Protein AF-A0A512DZ78-F1 (afdb_monomer_lite)

Radius of gyration: 14.09 Å; chains: 1; bounding box: 31×22×34 Å

Foldseek 3Di:
DVVVVQVVVQVVLVVVVVVVCVPDPQPKDWDFWDWDWDDDPSGIDIHTHTDIFGQDPVRHTD

pLDDT: mean 80.64, std 14.22, range [50.22, 96.0]

Sequence (62 aa):
MRQHIRSSIEAMLESGLEAVLNLDAMTGHRHGHHDRHFIGTFSPSTVSVPRARPAGADGTTL

Secondary structure (DSSP, 8-state):
-HHHHHHHHHHHHHHHHHHHHHHS----EEEEEEEEEE-STT--EEEEEEEEEPBPTTS-B-

Organism: NCBI:txid393310

Structure (mmCIF, N/CA/C/O backbone):
data_AF-A0A512DZ78-F1
#
_entry.id   AF-A0A512DZ78-F1
#
loop_
_atom_si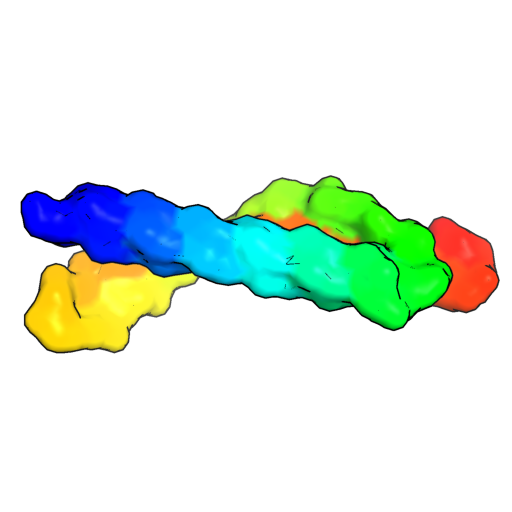te.group_PDB
_atom_site.id
_atom_site.type_symbol
_atom_site.label_atom_id
_atom_site.label_alt_id
_atom_site.label_comp_id
_atom_site.label_asym_id
_atom_site.label_entity_id
_atom_site.label_seq_id
_atom_site.pdbx_PDB_ins_code
_atom_site.Cartn_x
_atom_site.Cartn_y
_atom_site.Cartn_z
_atom_site.occupancy
_atom_site.B_iso_or_equiv
_atom_site.auth_seq_id
_atom_site.auth_comp_id
_atom_site.auth_asym_id
_atom_site.auth_atom_id
_atom_site.pdbx_PDB_model_num
ATOM 1 N N . MET A 1 1 ? -15.634 5.438 8.911 1.00 81.38 1 MET A N 1
ATOM 2 C CA . MET A 1 1 ? -14.234 5.810 9.224 1.00 81.38 1 MET A CA 1
ATOM 3 C C . MET A 1 1 ? -13.236 4.670 9.007 1.00 81.38 1 MET A C 1
ATOM 5 O O . MET A 1 1 ? -12.433 4.778 8.097 1.00 81.38 1 MET A O 1
ATOM 9 N N . ARG A 1 2 ? -13.294 3.547 9.744 1.00 83.88 2 ARG A N 1
ATOM 10 C CA . ARG A 1 2 ? -12.330 2.428 9.582 1.00 83.88 2 ARG A CA 1
ATOM 11 C C . ARG A 1 2 ? -12.225 1.869 8.157 1.00 83.88 2 ARG A C 1
ATOM 13 O O . ARG A 1 2 ? -11.125 1.662 7.665 1.00 83.88 2 ARG A O 1
ATOM 20 N N . GLN A 1 3 ? -13.361 1.661 7.489 1.00 87.00 3 GLN A N 1
ATOM 21 C CA . GLN A 1 3 ? -13.369 1.191 6.098 1.00 87.00 3 GLN A CA 1
ATOM 22 C C . GLN A 1 3 ? -12.732 2.201 5.135 1.00 87.00 3 GLN A C 1
ATOM 24 O O . GLN A 1 3 ? -12.076 1.796 4.185 1.00 87.00 3 GLN A O 1
ATOM 29 N N . HIS A 1 4 ? -12.893 3.497 5.415 1.00 90.94 4 HIS A N 1
ATOM 30 C CA . HIS A 1 4 ? -12.297 4.563 4.616 1.00 90.94 4 HIS A CA 1
ATOM 31 C C . HIS A 1 4 ? -10.775 4.568 4.767 1.00 90.94 4 HIS A C 1
ATOM 33 O O . HIS A 1 4 ? -10.076 4.550 3.770 1.00 90.94 4 HIS A O 1
ATOM 39 N N . ILE A 1 5 ? -10.261 4.470 5.998 1.00 90.31 5 ILE A N 1
ATOM 40 C CA . ILE A 1 5 ? -8.814 4.368 6.251 1.00 90.31 5 ILE A CA 1
ATOM 41 C C . ILE A 1 5 ? -8.216 3.145 5.549 1.00 90.31 5 ILE A C 1
ATOM 43 O O . ILE A 1 5 ? -7.199 3.276 4.878 1.00 90.31 5 ILE A O 1
ATOM 47 N N . ARG A 1 6 ? -8.865 1.975 5.656 1.00 91.38 6 ARG A N 1
ATOM 48 C CA . ARG A 1 6 ? -8.431 0.760 4.949 1.00 91.38 6 ARG A CA 1
ATOM 49 C C . ARG A 1 6 ? -8.364 0.993 3.440 1.00 91.38 6 ARG A C 1
ATOM 51 O O . ARG A 1 6 ? -7.320 0.766 2.848 1.00 91.38 6 ARG A O 1
ATOM 58 N N . SER A 1 7 ? -9.452 1.491 2.854 1.00 92.94 7 SER A N 1
ATOM 59 C CA . SER A 1 7 ? -9.533 1.777 1.419 1.00 92.94 7 SER A CA 1
ATOM 60 C C . SER A 1 7 ? -8.455 2.764 0.967 1.00 92.94 7 SER A C 1
ATOM 62 O O . SER A 1 7 ? -7.837 2.546 -0.071 1.00 92.94 7 SER A O 1
ATOM 64 N N . SER A 1 8 ? -8.194 3.815 1.747 1.00 93.88 8 SER A N 1
ATOM 65 C CA . SER A 1 8 ? -7.145 4.786 1.438 1.00 93.88 8 SER A CA 1
ATOM 66 C C . SER A 1 8 ? -5.754 4.154 1.489 1.00 93.88 8 SER A C 1
ATOM 68 O O . SER A 1 8 ? -4.951 4.396 0.594 1.00 93.88 8 SER A O 1
ATOM 70 N N . ILE A 1 9 ? -5.470 3.317 2.495 1.00 93.00 9 ILE A N 1
ATOM 71 C CA . ILE A 1 9 ? -4.192 2.596 2.599 1.00 93.00 9 ILE A CA 1
ATOM 72 C C . ILE A 1 9 ? -4.009 1.656 1.403 1.00 93.00 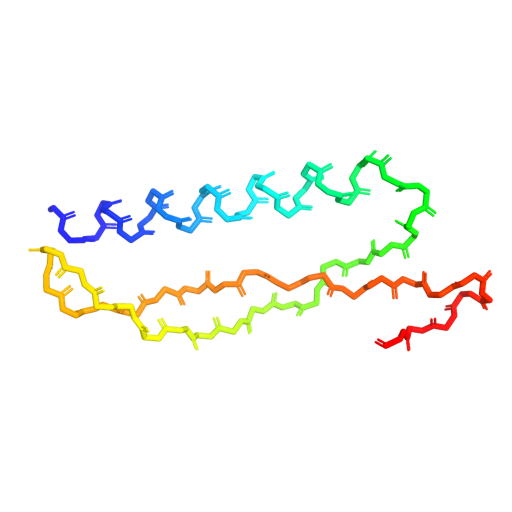9 ILE A C 1
ATOM 74 O O . ILE A 1 9 ? -2.959 1.682 0.769 1.00 93.00 9 ILE A O 1
ATOM 78 N N . GLU A 1 10 ? -5.023 0.861 1.066 1.00 94.50 10 GLU A N 1
ATOM 79 C CA . GLU A 1 10 ? -4.978 -0.072 -0.068 1.00 94.50 10 GLU A CA 1
ATOM 80 C C . GLU A 1 10 ? -4.749 0.670 -1.393 1.00 94.50 10 GLU A C 1
ATOM 82 O O . GLU A 1 10 ? -3.887 0.276 -2.174 1.00 94.50 10 GLU A O 1
ATOM 87 N N . ALA A 1 11 ? -5.419 1.807 -1.606 1.00 96.00 11 ALA A N 1
ATOM 88 C CA . ALA A 1 1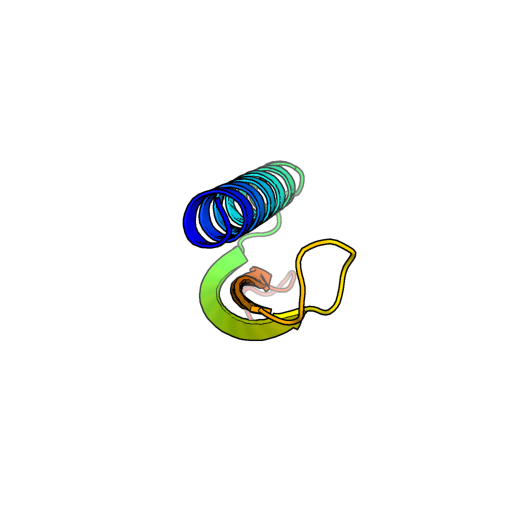1 ? -5.218 2.636 -2.794 1.00 96.00 11 ALA A CA 1
ATOM 89 C C . ALA A 1 11 ? -3.802 3.238 -2.872 1.00 96.00 11 ALA A C 1
ATOM 91 O O . ALA A 1 11 ? -3.204 3.289 -3.951 1.00 96.00 11 ALA A O 1
ATOM 92 N N . MET A 1 12 ? -3.242 3.677 -1.739 1.00 95.69 12 MET A N 1
ATOM 93 C CA . MET A 1 12 ? -1.868 4.186 -1.676 1.00 95.69 12 MET A CA 1
ATOM 94 C C . MET A 1 12 ? -0.840 3.091 -1.978 1.00 95.69 12 MET A C 1
ATOM 96 O O . MET A 1 12 ? 0.116 3.344 -2.708 1.00 95.69 12 MET A O 1
ATOM 100 N N . LEU A 1 13 ? -1.037 1.882 -1.444 1.00 92.44 13 LEU A N 1
ATOM 101 C CA . LEU A 1 13 ? -0.168 0.734 -1.709 1.00 92.44 13 LEU A CA 1
ATOM 102 C C . LEU A 1 13 ? -0.216 0.321 -3.182 1.00 92.44 13 LEU A C 1
ATOM 104 O O . LEU A 1 13 ? 0.831 0.071 -3.773 1.00 92.44 13 LEU A O 1
ATOM 108 N N . GLU A 1 14 ? -1.408 0.303 -3.777 1.00 93.19 14 GLU A N 1
ATOM 109 C CA . GLU A 1 14 ? -1.595 0.005 -5.198 1.00 93.19 14 GLU A CA 1
ATOM 110 C C . GLU A 1 14 ? -0.873 1.027 -6.080 1.00 93.19 14 GLU A C 1
ATOM 112 O O . GLU A 1 14 ? -0.090 0.668 -6.955 1.00 93.19 14 GLU A O 1
ATOM 117 N N . SER A 1 15 ? -1.063 2.314 -5.786 1.00 92.69 15 SER A N 1
ATOM 118 C CA . SER A 1 15 ? -0.411 3.406 -6.514 1.00 92.69 15 SER A CA 1
ATOM 119 C C . SER A 1 15 ? 1.114 3.347 -6.379 1.00 92.69 15 SER A C 1
ATOM 121 O O . SER A 1 15 ? 1.836 3.587 -7.345 1.00 92.69 15 SER A O 1
ATOM 123 N N . GLY A 1 16 ? 1.613 3.001 -5.189 1.00 90.25 16 GLY A N 1
ATOM 124 C CA . GLY A 1 16 ? 3.040 2.818 -4.937 1.00 90.25 16 GLY A CA 1
ATOM 125 C C . GLY A 1 16 ? 3.628 1.643 -5.717 1.00 90.25 16 GLY A C 1
ATOM 126 O O . GLY A 1 16 ? 4.702 1.781 -6.300 1.00 90.25 16 GLY A O 1
ATOM 127 N N . LEU A 1 17 ? 2.918 0.510 -5.773 1.00 87.94 17 LEU A N 1
ATOM 128 C CA . LEU A 1 17 ? 3.359 -0.655 -6.537 1.00 87.94 17 LEU A CA 1
ATOM 129 C C . LEU A 1 17 ? 3.450 -0.341 -8.032 1.00 87.94 17 LEU A C 1
ATOM 131 O O . LEU A 1 17 ? 4.457 -0.660 -8.657 1.00 87.94 17 LEU A O 1
ATOM 135 N N . GLU A 1 18 ? 2.441 0.334 -8.582 1.00 86.88 18 GLU A N 1
ATOM 136 C CA . GLU A 1 18 ? 2.441 0.747 -9.987 1.00 86.88 18 GLU A CA 1
ATOM 137 C C . GLU A 1 18 ? 3.559 1.726 -10.307 1.00 86.88 18 GLU A C 1
ATOM 139 O O . GLU A 1 18 ? 4.208 1.605 -11.343 1.00 86.88 18 GLU A O 1
ATOM 144 N N . ALA A 1 19 ? 3.810 2.694 -9.425 1.00 87.31 19 ALA A N 1
ATOM 145 C CA . ALA A 1 19 ? 4.904 3.633 -9.616 1.00 87.31 19 ALA A CA 1
ATOM 146 C C . ALA A 1 19 ? 6.248 2.895 -9.708 1.00 87.31 19 ALA A C 1
ATOM 148 O O . ALA A 1 19 ? 7.023 3.166 -10.619 1.00 87.31 19 ALA A O 1
ATOM 149 N N . VAL A 1 20 ? 6.493 1.926 -8.819 1.00 82.00 20 VAL A N 1
ATOM 150 C CA . VAL A 1 20 ? 7.723 1.117 -8.823 1.00 82.00 20 VAL A CA 1
ATOM 151 C C . VAL A 1 20 ? 7.820 0.240 -10.072 1.00 82.00 20 VAL A C 1
ATOM 153 O O . VAL A 1 20 ? 8.877 0.203 -10.696 1.00 82.00 20 VAL A O 1
ATOM 156 N N . LEU A 1 21 ? 6.729 -0.419 -10.475 1.00 80.94 21 LEU A N 1
ATOM 157 C CA . LEU A 1 21 ? 6.692 -1.227 -11.701 1.00 80.94 21 LEU A CA 1
ATOM 158 C C . LEU A 1 21 ? 6.971 -0.404 -12.968 1.00 80.94 21 LEU A C 1
ATOM 160 O O . LEU A 1 21 ? 7.495 -0.945 -13.933 1.00 80.94 21 LEU A O 1
ATOM 164 N N . ASN A 1 22 ? 6.652 0.892 -12.961 1.00 80.12 22 ASN A N 1
ATOM 165 C CA . ASN A 1 22 ? 6.908 1.797 -14.083 1.00 80.12 22 ASN A CA 1
ATOM 166 C C . ASN A 1 22 ? 8.304 2.450 -14.055 1.00 80.12 22 ASN A C 1
ATOM 168 O O . ASN A 1 22 ? 8.732 2.999 -15.070 1.00 80.12 22 ASN A O 1
ATOM 172 N N . LEU A 1 23 ? 8.986 2.456 -12.904 1.00 72.12 23 LEU A N 1
ATOM 173 C CA . LEU A 1 23 ? 10.249 3.180 -12.691 1.00 72.12 23 LEU A CA 1
ATOM 174 C C . LEU A 1 23 ? 11.480 2.406 -13.167 1.00 72.12 23 LEU A C 1
ATOM 176 O O . LEU A 1 23 ? 12.459 3.023 -13.578 1.00 72.12 23 LEU A O 1
ATOM 180 N N . ASP A 1 24 ? 11.419 1.080 -13.156 1.00 57.69 24 ASP A N 1
ATOM 181 C CA . ASP A 1 24 ? 12.481 0.224 -13.662 1.00 57.69 24 ASP A CA 1
ATOM 182 C C . ASP A 1 24 ? 11.971 -0.570 -14.858 1.00 57.69 24 ASP A C 1
ATOM 184 O O . ASP A 1 24 ? 10.847 -1.061 -14.854 1.00 57.69 24 ASP A O 1
ATOM 188 N N . ALA A 1 25 ? 12.845 -0.849 -15.824 1.00 57.41 25 ALA A N 1
ATOM 189 C CA . ALA A 1 25 ? 12.661 -1.888 -16.844 1.00 57.41 25 ALA A CA 1
ATOM 190 C C . ALA A 1 25 ? 12.499 -3.323 -16.259 1.00 57.41 25 ALA A C 1
ATOM 192 O O . ALA A 1 25 ? 12.747 -4.319 -16.938 1.00 57.41 25 ALA A O 1
ATOM 193 N N . MET A 1 26 ? 12.098 -3.435 -14.989 1.00 56.12 26 MET A N 1
ATOM 194 C CA . MET A 1 26 ? 11.546 -4.605 -14.331 1.00 56.12 26 MET A CA 1
ATOM 195 C C . MET A 1 26 ? 10.296 -5.026 -15.100 1.00 56.12 26 MET A C 1
ATOM 197 O O . MET A 1 26 ? 9.217 -4.461 -14.940 1.00 56.12 26 MET A O 1
ATOM 201 N N . THR A 1 27 ? 10.424 -6.060 -15.924 1.00 59.06 27 THR A N 1
ATOM 202 C CA . THR A 1 27 ? 9.298 -6.728 -16.594 1.00 59.06 27 THR A CA 1
ATOM 203 C C . THR A 1 27 ? 8.497 -7.554 -15.579 1.00 59.06 27 THR A C 1
ATOM 205 O O . THR A 1 27 ? 8.356 -8.767 -15.674 1.00 59.06 27 THR A O 1
ATOM 208 N N . GLY A 1 28 ? 8.009 -6.906 -14.524 1.00 63.06 28 GLY A N 1
ATOM 209 C CA . GLY A 1 28 ? 7.229 -7.530 -13.470 1.00 63.06 28 GLY A CA 1
ATOM 210 C C . GLY A 1 28 ? 5.736 -7.521 -13.771 1.00 63.06 28 GLY A C 1
ATOM 211 O O . GLY A 1 28 ? 5.227 -6.637 -14.450 1.00 63.06 28 GLY A O 1
ATOM 212 N N . HIS A 1 29 ? 5.016 -8.498 -13.229 1.00 69.88 29 HIS A N 1
ATOM 213 C CA . HIS A 1 29 ? 3.557 -8.546 -13.319 1.00 69.88 29 HIS A CA 1
ATOM 214 C C . HIS A 1 29 ? 2.959 -8.609 -11.914 1.00 69.88 29 HIS A C 1
ATOM 216 O O . HIS A 1 29 ? 3.567 -9.151 -10.981 1.00 69.88 29 HIS A O 1
ATOM 222 N N . ARG A 1 30 ? 1.750 -8.060 -11.756 1.00 75.19 30 ARG A N 1
ATOM 223 C CA . ARG A 1 30 ? 0.983 -8.187 -10.513 1.00 75.19 30 ARG A CA 1
ATOM 224 C C . ARG A 1 30 ? 0.771 -9.663 -10.189 1.00 75.19 30 ARG A C 1
ATOM 226 O O . ARG A 1 30 ? 0.360 -10.450 -11.040 1.00 75.19 30 ARG A O 1
ATOM 233 N N . HIS A 1 31 ? 1.030 -10.031 -8.943 1.00 81.56 31 HIS A N 1
ATOM 234 C CA . HIS A 1 31 ? 0.918 -11.398 -8.459 1.00 81.56 31 HIS A CA 1
ATOM 235 C C . HIS A 1 31 ? 0.106 -11.443 -7.166 1.00 81.56 31 HIS A C 1
ATOM 237 O O . HIS A 1 31 ? 0.622 -11.722 -6.083 1.00 81.56 31 HIS A O 1
ATOM 243 N N . GLY A 1 32 ? -1.189 -11.159 -7.311 1.00 86.88 32 GLY A N 1
ATOM 244 C CA . GLY A 1 32 ? -2.157 -11.224 -6.223 1.00 86.88 32 GLY A CA 1
ATOM 245 C C . GLY A 1 32 ? -1.877 -10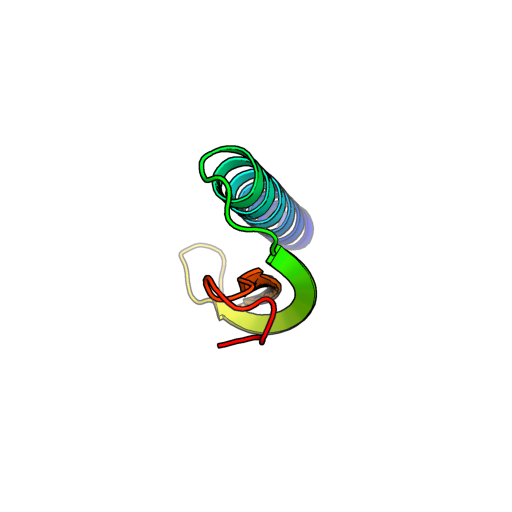.220 -5.104 1.00 86.88 32 GLY A C 1
ATOM 246 O O . GLY A 1 32 ? -1.347 -9.131 -5.329 1.00 86.88 32 GLY A O 1
ATOM 247 N N . HIS A 1 33 ? -2.266 -10.602 -3.893 1.00 90.44 33 HIS A N 1
ATOM 248 C CA . HIS A 1 33 ? -2.141 -9.790 -2.690 1.00 90.44 33 HIS A CA 1
ATOM 249 C C . HIS A 1 33 ? -1.845 -10.662 -1.466 1.00 90.44 33 HIS A C 1
ATOM 251 O O . HIS A 1 33 ? -2.070 -11.873 -1.475 1.00 90.44 33 HIS A O 1
ATOM 257 N N . HIS A 1 34 ? -1.344 -10.036 -0.406 1.00 91.12 34 HIS A N 1
ATOM 258 C CA . HIS A 1 34 ? -1.230 -10.625 0.922 1.00 91.12 34 HIS A CA 1
ATOM 259 C C . HIS A 1 34 ? -2.068 -9.840 1.918 1.00 91.12 34 HIS A C 1
ATOM 261 O O . HIS A 1 34 ? -1.882 -8.633 2.070 1.00 91.12 34 HIS A O 1
ATOM 267 N N . ASP A 1 35 ? -2.894 -10.543 2.682 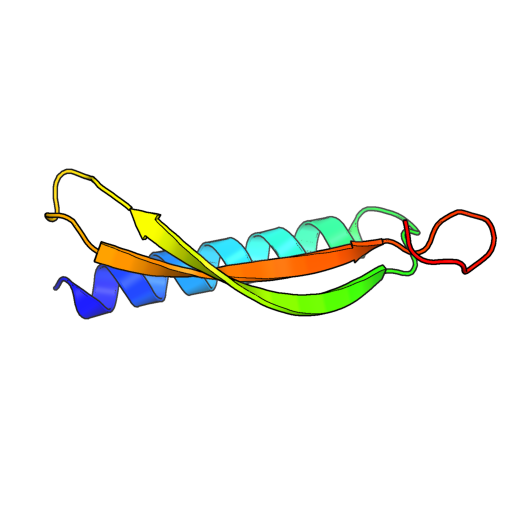1.00 93.75 35 ASP A N 1
ATOM 268 C CA . ASP A 1 35 ? -3.554 -9.943 3.831 1.00 93.75 35 ASP A CA 1
ATOM 269 C C . ASP A 1 35 ? -2.525 -9.645 4.920 1.00 93.75 35 ASP A C 1
ATOM 271 O O . ASP A 1 35 ? -1.757 -10.512 5.356 1.00 93.75 35 ASP A O 1
ATOM 275 N N . ARG A 1 36 ? -2.498 -8.394 5.373 1.00 93.94 36 ARG A N 1
ATOM 276 C CA . ARG A 1 36 ? -1.643 -7.951 6.471 1.00 93.94 36 ARG A CA 1
ATOM 277 C C . ARG A 1 36 ? -2.484 -7.373 7.586 1.00 93.94 36 ARG A C 1
ATOM 279 O O . ARG A 1 36 ? -3.347 -6.526 7.364 1.00 93.94 36 ARG A O 1
ATOM 286 N N . HIS A 1 37 ? -2.190 -7.814 8.804 1.00 92.88 37 HIS A N 1
ATOM 287 C CA . HIS A 1 37 ? -2.740 -7.199 9.997 1.00 92.88 37 HIS A CA 1
ATOM 288 C C . HIS A 1 37 ? 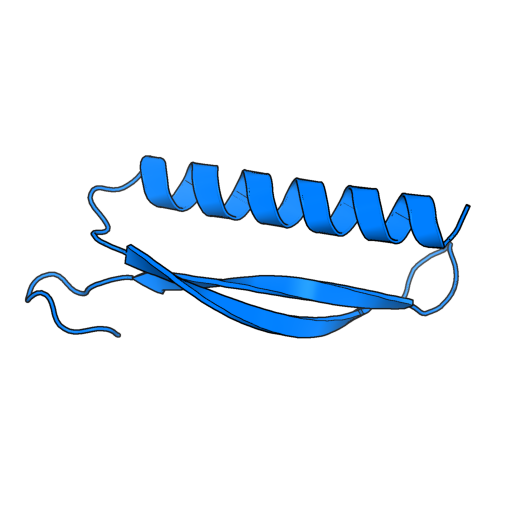-1.944 -5.937 10.333 1.00 92.88 37 HIS A C 1
ATOM 290 O O . HIS A 1 37 ? -0.723 -5.974 10.474 1.00 92.88 37 HIS A O 1
ATOM 296 N N . PHE A 1 38 ? -2.647 -4.822 10.443 1.00 85.06 38 PHE A N 1
ATOM 297 C CA . PHE A 1 38 ? -2.114 -3.494 10.673 1.00 85.06 38 PHE A CA 1
ATOM 298 C C . PHE A 1 38 ? -2.662 -2.942 11.987 1.00 85.06 38 PHE A C 1
ATOM 300 O O . PHE A 1 38 ? -3.878 -2.853 12.180 1.00 85.06 38 PHE A O 1
ATOM 307 N N . ILE A 1 39 ? -1.760 -2.548 12.884 1.00 89.06 39 ILE A N 1
ATOM 308 C CA . ILE A 1 39 ? -2.089 -1.915 14.161 1.00 89.06 39 ILE A CA 1
ATOM 309 C C . ILE A 1 39 ? -1.680 -0.448 14.070 1.00 89.06 39 ILE A C 1
ATOM 311 O O . ILE A 1 39 ? -0.533 -0.133 13.768 1.00 89.06 39 ILE A O 1
ATOM 315 N N . GLY A 1 40 ? -2.618 0.448 14.355 1.00 82.88 40 GLY A N 1
ATOM 316 C CA . GLY A 1 40 ? -2.371 1.883 14.414 1.00 82.88 40 GLY A CA 1
ATOM 317 C C . GLY A 1 40 ? -3.365 2.571 15.341 1.00 82.88 40 GLY A C 1
ATOM 318 O O . GLY A 1 40 ? -4.173 1.922 16.008 1.00 82.88 40 GLY A O 1
ATOM 319 N N . THR A 1 41 ? -3.355 3.900 15.338 1.00 86.50 41 THR A N 1
ATOM 320 C CA . THR A 1 41 ? -4.269 4.744 16.131 1.00 86.50 41 THR A CA 1
ATOM 321 C C . THR A 1 41 ? -5.751 4.476 15.854 1.00 86.50 41 THR A C 1
ATOM 323 O O . THR A 1 41 ? -6.601 4.757 16.693 1.00 86.50 41 THR A O 1
ATOM 326 N N . PHE A 1 42 ? -6.079 3.872 14.712 1.00 81.50 42 PHE A N 1
ATOM 327 C CA . PHE A 1 42 ? -7.451 3.599 14.277 1.00 81.50 42 PHE A CA 1
ATOM 328 C C . PHE A 1 42 ? -7.965 2.202 14.640 1.00 81.50 42 PHE A C 1
ATOM 330 O O . PHE A 1 42 ? -8.941 1.730 14.050 1.00 81.50 42 PHE A O 1
ATOM 337 N N . SER A 1 43 ? -7.345 1.579 15.647 1.00 81.56 43 SER A N 1
ATOM 338 C CA . SER A 1 43 ? -7.540 0.181 16.046 1.00 81.56 43 SER A CA 1
ATOM 339 C C . SER A 1 43 ? -6.993 -0.830 15.025 1.00 81.56 43 SER A C 1
ATOM 341 O O . SER A 1 43 ? -6.791 -0.494 13.856 1.00 81.56 43 SER A O 1
ATOM 343 N N . PRO A 1 44 ? -6.765 -2.088 15.441 1.00 91.06 44 PRO A N 1
ATOM 344 C CA . PRO A 1 44 ? -6.265 -3.122 14.546 1.00 91.06 44 PRO A CA 1
ATOM 345 C C . PRO A 1 44 ? -7.200 -3.372 13.357 1.00 91.06 44 PRO A C 1
ATOM 347 O O . PRO A 1 44 ? -8.426 -3.433 13.513 1.00 91.06 44 PRO A O 1
ATOM 350 N N . SER A 1 45 ? -6.629 -3.520 12.165 1.00 90.06 45 SER A N 1
ATOM 351 C CA . SER A 1 45 ? -7.341 -3.717 10.898 1.00 90.06 45 SER A CA 1
ATOM 352 C C . SER A 1 45 ? -6.561 -4.645 9.970 1.00 90.06 45 SER A C 1
ATOM 354 O O . SER A 1 45 ? -5.353 -4.768 10.105 1.00 90.06 45 SER A O 1
ATOM 356 N N . THR A 1 46 ? -7.239 -5.306 9.036 1.00 93.88 46 THR A N 1
ATOM 357 C CA . THR A 1 46 ? -6.580 -6.097 7.986 1.00 93.88 46 THR A CA 1
ATOM 358 C C . THR A 1 46 ? -6.670 -5.332 6.672 1.00 93.88 46 THR A C 1
ATOM 360 O O . THR A 1 46 ? -7.744 -4.816 6.348 1.00 93.88 46 THR A O 1
ATOM 363 N N . VAL A 1 47 ? -5.551 -5.244 5.954 1.00 92.88 47 VAL A N 1
ATOM 364 C CA . VAL A 1 47 ? -5.426 -4.600 4.639 1.00 92.88 47 VAL A CA 1
ATOM 365 C C . VAL A 1 47 ? -4.928 -5.618 3.617 1.00 92.88 47 VAL A C 1
ATOM 367 O O . VAL A 1 47 ? -4.098 -6.469 3.951 1.00 92.88 47 VAL A O 1
ATOM 370 N N . SER A 1 48 ? -5.411 -5.515 2.384 1.00 93.44 48 SER A N 1
ATOM 371 C CA . SER A 1 48 ? -4.900 -6.294 1.258 1.00 93.44 48 SER A CA 1
ATOM 372 C C . SER A 1 48 ? -3.687 -5.590 0.649 1.00 93.44 48 SER A C 1
ATOM 374 O O . SER A 1 48 ? -3.794 -4.480 0.130 1.00 93.44 48 SER A O 1
ATOM 376 N N . VAL A 1 49 ? -2.505 -6.196 0.761 1.00 93.38 49 VAL A N 1
ATOM 377 C CA . VAL A 1 49 ? -1.254 -5.618 0.254 1.00 93.38 49 VAL A CA 1
ATOM 378 C C . VAL A 1 49 ? -0.951 -6.195 -1.125 1.00 93.38 49 VAL A C 1
ATOM 380 O O . VAL A 1 49 ? -0.704 -7.402 -1.217 1.00 93.38 49 VAL A O 1
ATOM 383 N N . PRO A 1 50 ? -0.933 -5.377 -2.189 1.00 91.12 50 PRO A N 1
ATOM 384 C CA . PRO A 1 50 ? -0.652 -5.858 -3.530 1.00 91.12 50 PRO A CA 1
ATOM 385 C C . PRO A 1 50 ? 0.812 -6.288 -3.648 1.00 91.12 50 PRO A C 1
ATOM 387 O O . PRO A 1 50 ? 1.710 -5.721 -3.021 1.00 91.12 50 PRO A O 1
ATOM 390 N N . ARG A 1 51 ? 1.056 -7.327 -4.447 1.00 86.38 51 ARG A N 1
ATOM 391 C CA . ARG A 1 51 ? 2.387 -7.904 -4.645 1.00 86.38 51 ARG A CA 1
ATOM 392 C C . ARG A 1 51 ? 2.766 -7.847 -6.117 1.00 86.38 51 ARG A C 1
ATOM 394 O O . ARG A 1 51 ? 2.011 -8.297 -6.975 1.00 86.38 51 ARG A O 1
ATOM 401 N N . ALA A 1 52 ? 3.975 -7.376 -6.401 1.00 81.62 52 ALA A N 1
ATOM 402 C CA . ALA A 1 52 ? 4.609 -7.585 -7.695 1.00 81.62 52 ALA A CA 1
ATOM 403 C C . ALA A 1 52 ? 5.478 -8.840 -7.667 1.00 81.62 52 ALA A C 1
ATOM 405 O O . ALA A 1 52 ? 6.079 -9.189 -6.645 1.00 81.62 52 ALA A O 1
ATOM 406 N N . ARG A 1 53 ? 5.571 -9.491 -8.823 1.00 71.38 53 ARG A N 1
ATOM 407 C CA . ARG A 1 53 ? 6.642 -10.432 -9.125 1.00 71.38 53 ARG A CA 1
ATOM 408 C C . ARG A 1 53 ? 7.559 -9.789 -10.163 1.00 71.38 53 ARG A C 1
ATOM 410 O O . ARG A 1 53 ? 7.127 -9.677 -11.310 1.00 71.38 53 ARG A O 1
ATOM 417 N N . PRO A 1 54 ? 8.766 -9.334 -9.791 1.00 65.56 54 PRO A N 1
ATOM 418 C CA . PRO A 1 54 ? 9.726 -8.843 -10.769 1.00 65.56 54 PRO A CA 1
ATOM 419 C C . PRO A 1 54 ? 10.196 -10.017 -11.636 1.00 65.56 54 PRO A C 1
ATOM 421 O O . PRO A 1 54 ? 10.526 -11.084 -11.109 1.00 65.56 54 PRO A O 1
ATOM 424 N N . ALA A 1 55 ? 10.212 -9.855 -12.960 1.00 61.47 55 ALA A N 1
ATOM 425 C CA . ALA A 1 55 ? 10.994 -10.763 -13.789 1.00 61.47 55 ALA A CA 1
ATOM 426 C C . ALA A 1 55 ? 12.473 -10.430 -13.587 1.00 61.47 55 ALA A C 1
ATOM 428 O O . ALA A 1 55 ? 12.875 -9.269 -13.670 1.00 61.47 55 ALA A O 1
ATOM 429 N N . GLY A 1 56 ? 13.274 -11.449 -13.284 1.00 57.84 56 GLY A N 1
ATOM 430 C CA . GLY A 1 56 ? 14.723 -11.349 -13.354 1.00 57.84 56 GLY A CA 1
ATOM 431 C C . GLY A 1 56 ? 15.172 -11.053 -14.785 1.00 57.84 56 GLY A C 1
ATOM 432 O O . GLY A 1 56 ? 14.396 -11.196 -15.732 1.00 57.84 56 GLY A O 1
ATOM 433 N N . ALA A 1 57 ? 16.441 -10.673 -14.944 1.00 53.47 57 ALA A N 1
ATOM 434 C CA . ALA A 1 57 ? 17.038 -10.309 -16.234 1.00 53.47 57 ALA A CA 1
ATOM 435 C C . ALA A 1 57 ? 16.829 -11.364 -17.347 1.00 53.47 57 ALA A C 1
ATOM 437 O O . ALA A 1 57 ? 16.806 -11.016 -18.524 1.00 53.47 57 ALA A O 1
ATOM 438 N N . ASP A 1 58 ? 16.588 -12.623 -16.968 1.00 55.16 58 ASP A N 1
ATOM 439 C CA . ASP A 1 58 ? 16.426 -13.769 -17.868 1.00 55.16 58 ASP A CA 1
ATOM 440 C C . ASP A 1 58 ? 14.946 -14.121 -18.147 1.00 55.16 58 ASP A C 1
ATOM 442 O O . ASP A 1 58 ? 14.634 -15.213 -18.620 1.00 55.16 58 ASP A O 1
ATOM 446 N N . GLY A 1 59 ? 13.997 -13.251 -17.776 1.00 50.22 59 GLY A N 1
ATOM 447 C CA . GLY A 1 59 ? 12.553 -13.495 -17.912 1.00 50.22 59 GLY A CA 1
ATOM 448 C C . GLY A 1 59 ? 11.974 -14.490 -16.895 1.00 50.22 59 GLY A C 1
ATOM 449 O O . GLY A 1 59 ? 10.774 -14.766 -16.906 1.00 50.22 59 GLY A O 1
ATOM 450 N N . THR A 1 60 ? 12.803 -15.015 -15.987 1.00 52.84 60 THR A N 1
ATOM 451 C CA . THR A 1 60 ? 12.373 -15.922 -14.913 1.00 52.84 60 THR A CA 1
ATOM 452 C C . THR A 1 60 ? 12.036 -15.128 -13.664 1.00 52.84 60 THR A C 1
ATOM 454 O O . THR A 1 60 ? 12.719 -14.169 -13.317 1.00 52.84 60 THR A O 1
ATOM 457 N N . THR A 1 61 ? 10.965 -15.504 -12.976 1.00 54.03 61 THR A N 1
ATOM 458 C CA . THR A 1 61 ? 10.528 -14.774 -11.793 1.00 54.03 61 THR A CA 1
ATOM 459 C C . THR A 1 61 ? 11.374 -15.100 -10.567 1.00 54.03 61 THR A C 1
ATOM 461 O O . THR A 1 61 ? 11.510 -16.277 -10.235 1.00 54.03 61 THR A O 1
ATOM 464 N N . LEU A 1 62 ? 11.898 -14.070 -9.894 1.00 51.59 62 LEU A N 1
ATOM 465 C CA . LEU A 1 62 ? 12.655 -14.208 -8.642 1.00 51.59 62 LEU A CA 1
ATOM 466 C C . LEU A 1 62 ? 11.739 -14.493 -7.434 1.00 51.59 62 LEU A C 1
ATOM 468 O O . LEU A 1 62 ? 10.532 -14.126 -7.468 1.00 51.59 62 LEU A O 1
#